Protein AF-A0ABD5T3U4-F1 (afdb_monomer_lite)

pLDDT: mean 81.7, std 11.88, range [41.78, 91.81]

Structure (mmCIF, N/CA/C/O backbone):
data_AF-A0ABD5T3U4-F1
#
_entry.id   AF-A0ABD5T3U4-F1
#
loop_
_atom_site.group_PDB
_atom_site.id
_atom_site.type_symbol
_atom_site.label_atom_id
_atom_site.label_alt_id
_atom_site.label_comp_id
_atom_site.label_asym_id
_atom_site.label_entity_id
_atom_site.label_seq_id
_atom_site.pdbx_PDB_ins_code
_atom_site.Cartn_x
_atom_site.Cartn_y
_atom_site.Cartn_z
_atom_site.occupancy
_atom_site.B_iso_or_equiv
_atom_site.auth_seq_id
_atom_site.auth_comp_id
_atom_site.auth_asym_id
_atom_site.auth_atom_id
_atom_site.pdbx_PDB_model_num
ATOM 1 N N . ALA A 1 1 ? 6.889 5.715 -9.633 1.00 79.81 1 ALA A N 1
ATOM 2 C CA . ALA A 1 1 ? 6.272 4.564 -8.959 1.00 79.81 1 ALA A CA 1
ATOM 3 C C . ALA A 1 1 ? 6.391 4.784 -7.460 1.00 79.81 1 ALA A C 1
ATOM 5 O O . ALA A 1 1 ? 7.481 5.158 -7.031 1.00 79.81 1 ALA A O 1
ATOM 6 N N . GLY A 1 2 ? 5.314 4.642 -6.695 1.00 84.50 2 GLY A N 1
ATOM 7 C CA . GLY A 1 2 ? 5.306 4.948 -5.268 1.00 84.50 2 GLY A CA 1
ATOM 8 C C . GLY A 1 2 ? 4.003 4.566 -4.573 1.00 84.50 2 GLY A C 1
ATOM 9 O O . GLY A 1 2 ? 3.031 4.179 -5.219 1.00 84.50 2 GLY A O 1
ATOM 10 N N . TRP A 1 3 ? 4.023 4.674 -3.247 1.00 87.69 3 TRP A N 1
ATOM 11 C CA . TRP A 1 3 ? 2.868 4.461 -2.3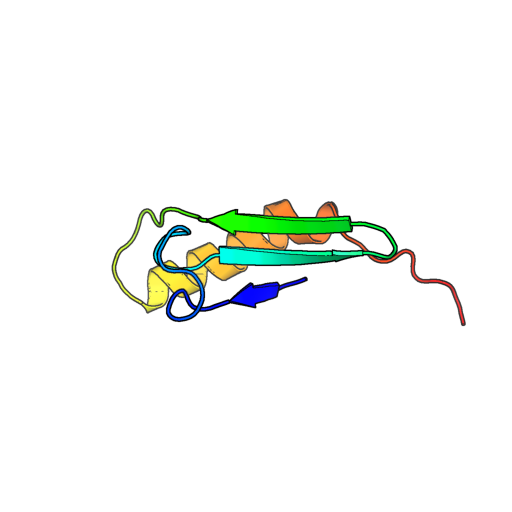80 1.00 87.69 3 TRP A CA 1
ATOM 12 C C . TRP A 1 3 ? 2.149 5.780 -2.106 1.00 87.69 3 TRP A C 1
ATOM 14 O O . TRP A 1 3 ? 2.796 6.787 -1.812 1.00 87.69 3 TRP A O 1
ATOM 24 N N . HIS A 1 4 ? 0.822 5.749 -2.180 1.00 86.75 4 HIS A N 1
ATOM 25 C CA . HIS A 1 4 ? -0.051 6.905 -2.000 1.00 86.75 4 HIS A CA 1
ATOM 26 C C . HIS A 1 4 ? -1.121 6.612 -0.943 1.00 86.75 4 HIS A C 1
ATOM 28 O O . HIS A 1 4 ? -1.577 5.472 -0.801 1.00 86.75 4 HIS A O 1
ATOM 34 N N . GLN A 1 5 ? -1.512 7.656 -0.206 1.00 83.12 5 GLN A N 1
ATOM 35 C CA . GLN A 1 5 ? -2.645 7.595 0.714 1.00 83.12 5 GLN A CA 1
ATOM 36 C C . GLN A 1 5 ? -3.960 7.581 -0.084 1.00 83.12 5 GLN A C 1
ATOM 38 O O . GLN A 1 5 ? -4.049 8.073 -1.206 1.00 83.12 5 GLN A O 1
ATOM 43 N N . ASP A 1 6 ? -4.972 6.969 0.503 1.00 78.94 6 ASP A N 1
ATOM 44 C CA . ASP A 1 6 ? -6.265 6.608 -0.064 1.00 78.94 6 ASP A CA 1
ATOM 45 C C . ASP A 1 6 ? -7.303 7.726 -0.166 1.00 78.94 6 ASP A C 1
ATOM 47 O O . ASP A 1 6 ? -8.312 7.544 -0.845 1.00 78.94 6 ASP A O 1
ATOM 51 N N . GLU A 1 7 ? -7.070 8.890 0.445 1.00 73.56 7 GLU A N 1
ATOM 52 C CA . GLU A 1 7 ? -8.019 10.015 0.392 1.00 73.56 7 GLU A CA 1
ATOM 53 C C . GLU A 1 7 ? -8.344 10.463 -1.047 1.00 73.56 7 GLU A C 1
ATOM 55 O O . GLU A 1 7 ? -9.451 10.937 -1.304 1.00 73.56 7 GLU A O 1
ATOM 60 N N . ASP A 1 8 ? -7.431 10.239 -1.997 1.00 78.62 8 ASP A N 1
ATOM 61 C CA . ASP A 1 8 ? -7.632 10.548 -3.416 1.00 78.62 8 ASP A CA 1
ATOM 62 C C . ASP A 1 8 ? -8.355 9.422 -4.195 1.00 78.62 8 ASP A C 1
ATOM 64 O O . ASP A 1 8 ? -8.951 9.682 -5.245 1.00 78.62 8 ASP A O 1
ATOM 68 N N . HIS A 1 9 ? -8.332 8.177 -3.690 1.00 82.94 9 HIS A N 1
ATOM 69 C CA . HIS A 1 9 ? -8.818 6.958 -4.361 1.00 82.94 9 HIS A CA 1
ATOM 70 C C . HIS A 1 9 ? -9.429 5.94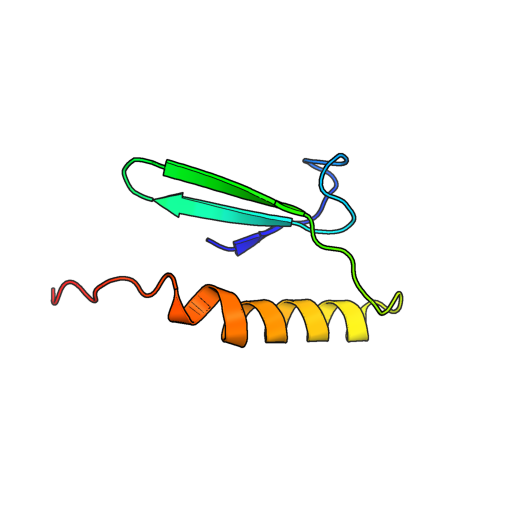4 -3.364 1.00 82.94 9 HIS A C 1
ATOM 72 O O . HIS A 1 9 ? -8.828 4.899 -3.090 1.00 82.94 9 HIS A O 1
ATOM 78 N N . PRO A 1 10 ? -10.631 6.219 -2.817 1.00 82.81 10 PRO A N 1
ATOM 79 C CA . PRO A 1 10 ? -11.223 5.430 -1.729 1.00 82.81 10 PRO A CA 1
ATOM 80 C C . PRO A 1 10 ? -11.630 4.005 -2.138 1.00 82.81 10 PRO A C 1
ATOM 82 O O . PRO A 1 10 ? -11.878 3.154 -1.285 1.00 82.81 10 PRO A O 1
ATOM 85 N N . ASP A 1 11 ? -11.719 3.729 -3.438 1.00 88.81 11 ASP A N 1
ATOM 86 C CA . ASP A 1 11 ? -12.008 2.412 -4.001 1.00 88.81 11 ASP A CA 1
ATOM 87 C C . ASP A 1 11 ? -10.813 1.446 -3.943 1.00 88.81 11 ASP A C 1
ATOM 89 O O . ASP A 1 11 ? -11.002 0.237 -4.074 1.00 88.81 11 ASP A O 1
ATOM 93 N N . LEU A 1 12 ? -9.600 1.952 -3.695 1.00 88.56 12 LEU A N 1
ATOM 94 C CA . LEU A 1 12 ? -8.367 1.159 -3.669 1.00 88.56 12 LEU A CA 1
ATOM 95 C C . LEU A 1 12 ? -7.941 0.724 -2.254 1.00 88.56 12 LEU A C 1
ATOM 97 O O . LEU A 1 12 ? -6.869 0.149 -2.081 1.00 88.56 12 LEU A O 1
ATOM 101 N N . GLY A 1 13 ? -8.780 0.942 -1.240 1.00 85.62 13 GLY A N 1
ATOM 102 C CA . GLY A 1 13 ? -8.463 0.604 0.152 1.00 85.62 13 GLY A CA 1
ATOM 103 C C . GLY A 1 13 ? -7.503 1.605 0.795 1.00 85.62 13 GLY A C 1
ATOM 104 O O . GLY A 1 13 ? -7.283 2.670 0.244 1.00 85.62 13 GLY A O 1
ATOM 105 N N . ARG A 1 14 ? -6.938 1.265 1.965 1.00 85.75 14 ARG A N 1
ATOM 106 C CA . ARG A 1 14 ? -6.229 2.207 2.865 1.00 85.75 14 ARG A CA 1
ATOM 107 C C . ARG A 1 14 ? -4.961 2.846 2.276 1.00 85.75 14 ARG A C 1
ATOM 109 O O . ARG A 1 14 ? -4.513 3.899 2.720 1.00 85.75 14 ARG A O 1
ATOM 116 N N . ALA A 1 15 ? -4.343 2.180 1.314 1.00 88.94 15 ALA A N 1
ATOM 117 C CA . ALA A 1 15 ? -3.224 2.691 0.542 1.00 88.94 15 ALA A CA 1
ATOM 118 C C . ALA A 1 15 ? -3.201 1.971 -0.803 1.00 88.94 15 ALA A C 1
ATOM 120 O O . ALA A 1 15 ? -3.699 0.849 -0.929 1.00 88.94 15 ALA A O 1
ATOM 121 N N . HIS A 1 16 ? -2.574 2.591 -1.794 1.00 90.94 16 HIS A N 1
ATOM 122 C CA . HIS A 1 16 ? -2.383 1.969 -3.095 1.00 90.94 16 HIS A CA 1
ATOM 123 C C .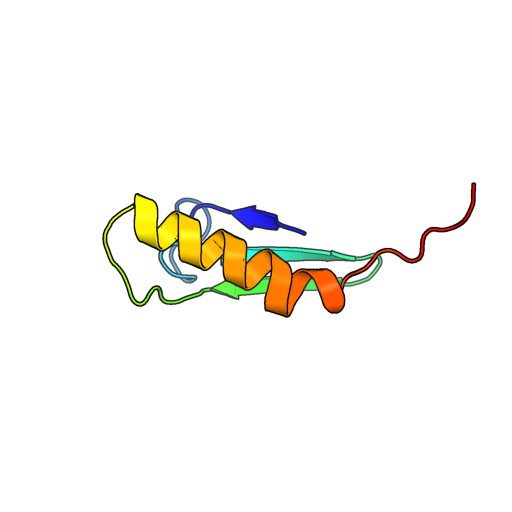 HIS A 1 16 ? -0.985 2.245 -3.631 1.00 90.94 16 HIS A C 1
ATOM 125 O O . HIS A 1 16 ? -0.353 3.259 -3.308 1.00 90.94 16 HIS A O 1
ATOM 131 N N . PHE A 1 17 ? -0.509 1.324 -4.460 1.00 88.81 17 PHE A N 1
ATOM 132 C CA . PHE A 1 17 ? 0.705 1.524 -5.226 1.00 88.81 17 PHE A CA 1
ATOM 133 C C . PHE A 1 17 ? 0.341 2.033 -6.616 1.00 88.81 17 PHE A C 1
ATOM 135 O O . PHE A 1 17 ? -0.593 1.530 -7.241 1.00 88.81 17 PHE A O 1
ATOM 142 N N . GLN A 1 18 ? 1.086 3.018 -7.109 1.00 89.31 18 GLN A N 1
ATOM 143 C CA . GLN A 1 18 ? 0.922 3.559 -8.453 1.00 89.31 18 GLN A CA 1
ATOM 144 C C . GLN A 1 18 ? 2.272 3.641 -9.154 1.00 89.31 18 GLN A C 1
ATOM 146 O O . GLN A 1 18 ? 3.282 4.044 -8.567 1.00 89.31 18 GLN A O 1
ATOM 151 N N . TYR A 1 19 ? 2.300 3.331 -10.447 1.00 86.25 19 TYR A N 1
ATOM 152 C CA . TYR A 1 19 ? 3.441 3.636 -11.299 1.00 86.25 19 TYR A CA 1
ATOM 153 C C . TYR A 1 19 ? 3.018 4.201 -12.648 1.00 86.25 19 TYR A C 1
ATOM 155 O O . TYR A 1 19 ? 1.939 3.923 -13.158 1.00 86.25 19 TYR A O 1
ATOM 163 N N . SER A 1 20 ? 3.933 4.966 -13.237 1.00 84.81 20 SER A N 1
ATOM 164 C CA . SER A 1 20 ? 3.822 5.486 -14.592 1.00 84.81 20 SER A CA 1
ATOM 165 C C . SER A 1 20 ? 5.118 5.155 -15.324 1.00 84.81 20 SER A C 1
ATOM 167 O O . SER A 1 20 ? 6.210 5.386 -14.800 1.00 84.81 20 SER A O 1
ATOM 169 N N . ALA A 1 21 ? 4.990 4.605 -16.522 1.00 81.44 21 ALA A N 1
ATOM 170 C CA . ALA A 1 21 ? 6.054 4.375 -17.486 1.00 81.44 21 ALA A CA 1
ATOM 171 C C . ALA A 1 21 ? 5.670 5.030 -18.821 1.00 81.44 21 ALA A C 1
ATOM 173 O O . ALA A 1 21 ? 4.550 5.511 -18.980 1.00 81.44 21 ALA A O 1
ATOM 174 N N . ALA A 1 22 ? 6.591 5.033 -19.789 1.00 84.75 22 ALA A N 1
ATOM 175 C CA . ALA A 1 22 ? 6.466 5.808 -21.030 1.00 84.75 22 ALA A CA 1
ATOM 176 C C . ALA A 1 22 ? 5.103 5.674 -21.740 1.00 84.75 22 ALA A C 1
ATOM 178 O O . ALA A 1 22 ? 4.609 6.657 -22.282 1.00 84.75 22 ALA A O 1
ATOM 179 N N . ASN A 1 23 ? 4.490 4.486 -21.698 1.00 87.12 23 ASN A N 1
ATOM 180 C CA . ASN A 1 23 ? 3.221 4.203 -22.373 1.00 87.12 23 ASN A CA 1
ATOM 181 C C . ASN A 1 23 ? 2.145 3.599 -21.458 1.00 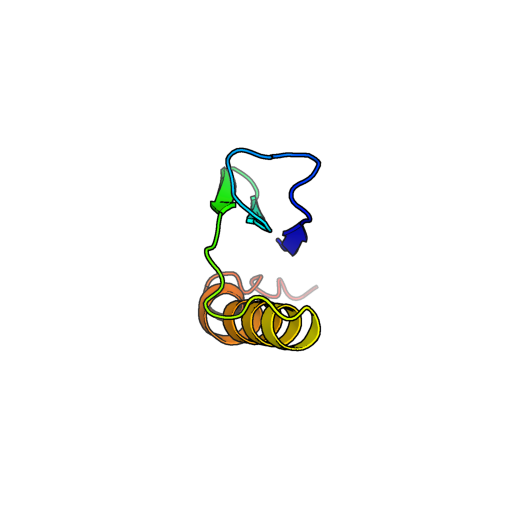87.12 23 ASN A C 1
ATOM 183 O O . ASN A 1 23 ? 1.102 3.190 -21.962 1.00 87.12 23 ASN A O 1
ATOM 187 N N . THR A 1 24 ? 2.390 3.470 -20.151 1.00 83.44 24 THR A N 1
ATOM 188 C CA . THR A 1 24 ? 1.421 2.831 -19.251 1.00 83.44 24 THR A CA 1
ATOM 189 C C . THR A 1 24 ? 1.424 3.480 -17.882 1.00 83.44 24 THR A C 1
ATOM 191 O O . THR A 1 24 ? 2.474 3.827 -17.349 1.00 83.44 24 THR A O 1
ATOM 194 N N . GLU A 1 25 ? 0.243 3.593 -17.301 1.00 88.81 25 GLU A N 1
ATOM 195 C CA . GLU A 1 25 ? 0.044 3.893 -15.893 1.00 88.81 25 GLU A CA 1
ATOM 196 C C . GLU A 1 25 ? -0.817 2.776 -15.324 1.00 88.81 25 GLU A C 1
ATOM 198 O O . GLU A 1 25 ? -1.781 2.364 -15.971 1.00 88.81 25 GLU A O 1
ATOM 203 N N . ASP A 1 26 ? -0.455 2.275 -14.151 1.00 88.81 26 ASP A N 1
ATOM 204 C CA . ASP A 1 26 ? -1.274 1.299 -13.446 1.00 88.81 26 ASP A CA 1
ATOM 205 C C . ASP A 1 26 ? -1.244 1.570 -11.943 1.00 88.81 26 ASP A C 1
ATOM 207 O O . ASP A 1 26 ? -0.326 2.214 -11.413 1.00 88.81 26 ASP A O 1
ATOM 211 N N . ARG A 1 27 ? -2.291 1.105 -11.267 1.00 90.44 27 ARG A N 1
ATOM 212 C CA . ARG A 1 27 ? -2.470 1.250 -9.830 1.00 90.44 27 ARG A CA 1
ATOM 213 C C . ARG A 1 27 ? -3.262 0.086 -9.269 1.00 90.44 27 ARG A C 1
ATOM 215 O O . ARG A 1 27 ? -4.214 -0.386 -9.885 1.00 90.44 27 ARG A O 1
ATOM 222 N N . TRP A 1 28 ? -2.918 -0.321 -8.058 1.00 90.69 28 TRP A N 1
ATOM 223 C CA . TRP A 1 28 ? -3.682 -1.336 -7.350 1.00 90.69 28 TRP A CA 1
ATOM 224 C C . TRP A 1 28 ? -3.691 -1.077 -5.851 1.00 90.69 28 TRP A C 1
ATOM 226 O O . TRP A 1 28 ? -2.732 -0.558 -5.271 1.00 90.69 28 TRP A O 1
ATOM 236 N N . GLY A 1 29 ? -4.818 -1.440 -5.246 1.00 88.75 29 GLY A N 1
ATOM 237 C CA . GLY A 1 29 ? -5.012 -1.420 -3.806 1.00 88.75 29 GLY A CA 1
ATOM 238 C C . GLY A 1 29 ? -4.340 -2.595 -3.110 1.00 88.75 29 GLY A C 1
ATOM 239 O O . GLY A 1 29 ? -4.058 -3.624 -3.729 1.00 88.75 29 GLY A O 1
ATOM 240 N N . ILE A 1 30 ? -4.132 -2.455 -1.804 1.00 84.69 30 ILE A N 1
ATOM 241 C CA . ILE A 1 30 ? -3.645 -3.534 -0.942 1.00 84.69 30 ILE A CA 1
ATOM 242 C C . ILE A 1 30 ? -4.507 -3.652 0.314 1.00 84.69 30 ILE A C 1
ATOM 244 O O . ILE A 1 30 ? -5.088 -2.679 0.797 1.00 84.69 30 ILE A O 1
ATOM 248 N N . THR A 1 31 ? -4.591 -4.869 0.842 1.00 86.75 31 THR A N 1
ATOM 249 C CA . THR A 1 31 ? -5.161 -5.131 2.165 1.00 86.75 31 THR A CA 1
ATOM 250 C C . THR A 1 31 ? -4.016 -5.412 3.123 1.00 86.75 31 THR A C 1
ATOM 252 O O . THR A 1 31 ? -3.194 -6.273 2.832 1.00 86.75 31 THR A O 1
ATOM 255 N N . PHE A 1 32 ? -3.973 -4.686 4.237 1.00 86.62 32 PHE A N 1
ATOM 256 C CA . PHE A 1 32 ? -2.990 -4.910 5.293 1.00 86.62 32 PHE A CA 1
ATOM 257 C C . PHE A 1 32 ? -3.475 -5.992 6.245 1.00 86.62 32 PHE A C 1
ATOM 259 O O . PHE A 1 32 ? -4.655 -6.014 6.611 1.00 86.62 32 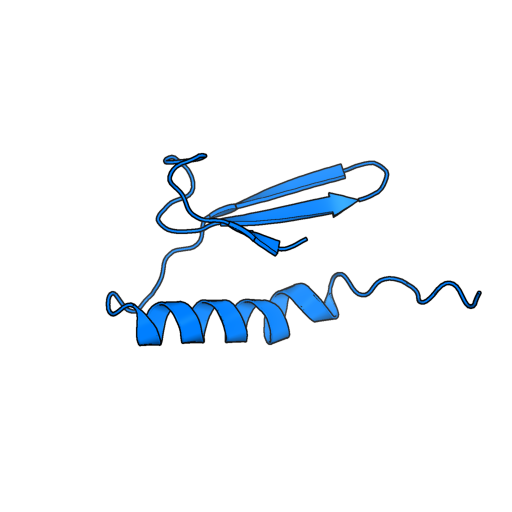PHE A O 1
ATOM 266 N N . GLU A 1 33 ? -2.563 -6.858 6.670 1.00 88.19 33 GLU A N 1
ATOM 267 C CA . GLU A 1 33 ? -2.864 -7.854 7.699 1.00 88.19 33 GLU A CA 1
ATOM 268 C C . GLU A 1 33 ? -2.916 -7.212 9.092 1.00 88.19 33 GLU A C 1
ATOM 270 O O . GLU A 1 33 ? -3.672 -7.656 9.962 1.00 88.19 33 GLU A O 1
ATOM 275 N N . TYR A 1 34 ? -2.159 -6.130 9.301 1.00 87.38 34 TYR A N 1
ATOM 276 C CA . TYR A 1 34 ? -2.139 -5.383 10.554 1.00 87.38 34 TYR A CA 1
ATOM 277 C C . TYR A 1 34 ? -2.897 -4.050 10.469 1.00 87.38 34 TYR A C 1
ATOM 279 O O . TYR A 1 34 ? -2.883 -3.344 9.467 1.00 87.38 34 TYR A O 1
ATOM 287 N N . GLU A 1 35 ? -3.513 -3.640 11.583 1.00 86.50 35 GLU A N 1
ATOM 288 C CA . GLU A 1 35 ? -4.247 -2.363 11.663 1.00 86.50 35 GLU A CA 1
ATOM 289 C C . GLU A 1 35 ? -3.459 -1.232 12.346 1.00 86.50 35 GLU A C 1
ATOM 291 O O . GLU A 1 35 ? -3.844 -0.060 12.257 1.00 86.50 35 GLU A O 1
ATOM 296 N N . THR A 1 36 ? -2.355 -1.563 13.028 1.00 90.75 36 THR A N 1
ATOM 297 C CA . THR A 1 36 ? -1.536 -0.585 13.763 1.00 90.75 36 THR A CA 1
ATOM 298 C C . THR A 1 36 ? -0.627 0.180 12.795 1.00 90.75 36 THR A C 1
ATOM 300 O O . THR A 1 36 ? 0.107 -0.469 12.048 1.00 90.75 36 THR A O 1
ATOM 303 N N . PRO A 1 37 ? -0.575 1.529 12.838 1.00 87.81 37 PRO A N 1
ATOM 304 C CA . PRO A 1 37 ? 0.154 2.329 11.848 1.00 87.81 37 PRO A CA 1
ATOM 305 C C . PRO A 1 37 ? 1.616 1.922 11.624 1.00 87.81 37 PRO A C 1
ATOM 307 O O . PRO A 1 37 ? 2.072 1.885 10.487 1.00 87.81 37 PRO A O 1
ATOM 310 N N . SER A 1 38 ? 2.355 1.585 12.685 1.00 91.81 38 SER A N 1
ATOM 311 C CA . SER A 1 38 ? 3.762 1.176 12.567 1.00 91.81 38 SER A CA 1
ATOM 312 C C . SER A 1 38 ? 3.949 -0.157 11.838 1.00 91.81 38 SER A C 1
ATOM 314 O O . SER A 1 38 ? 4.941 -0.317 11.138 1.00 91.81 38 SER A O 1
ATOM 316 N N . LEU A 1 39 ? 3.011 -1.098 11.992 1.00 89.81 39 LEU A N 1
ATOM 317 C CA . LEU A 1 39 ? 3.063 -2.398 11.317 1.00 89.81 39 LEU A CA 1
ATOM 318 C C . LEU A 1 39 ? 2.620 -2.279 9.858 1.00 89.81 39 LEU A C 1
ATOM 320 O O . LEU A 1 39 ? 3.257 -2.849 8.985 1.00 89.81 39 LEU A O 1
ATOM 324 N N . ILE A 1 40 ? 1.615 -1.446 9.586 1.00 89.25 40 ILE A N 1
ATOM 325 C CA . ILE A 1 40 ? 1.220 -1.094 8.215 1.00 89.25 40 ILE A CA 1
ATOM 326 C C . ILE A 1 40 ? 2.394 -0.465 7.464 1.00 89.25 40 ILE A C 1
ATOM 328 O O . ILE A 1 40 ? 2.687 -0.844 6.337 1.00 89.25 40 ILE A O 1
ATOM 332 N N . LEU A 1 41 ? 3.104 0.477 8.095 1.00 88.81 41 LEU A N 1
ATOM 333 C CA . LEU A 1 41 ? 4.288 1.088 7.492 1.00 88.81 41 LEU A CA 1
ATOM 334 C C . LEU A 1 41 ? 5.369 0.040 7.184 1.00 88.81 41 LEU A C 1
ATOM 336 O O . LEU A 1 41 ? 6.035 0.135 6.156 1.00 88.81 41 LEU A O 1
ATOM 340 N N . TRP A 1 42 ? 5.542 -0.943 8.069 1.00 91.62 42 TRP A N 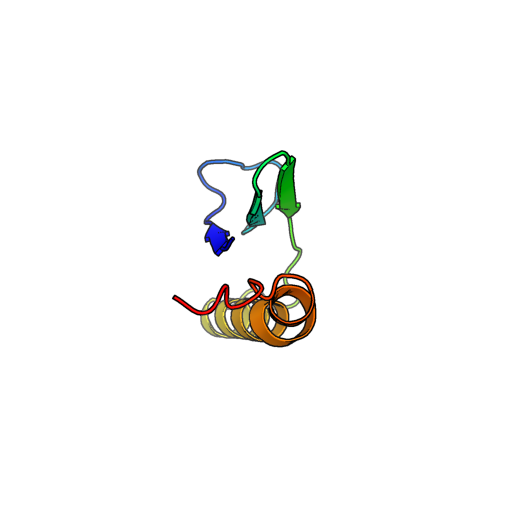1
ATOM 341 C CA . TRP A 1 42 ? 6.484 -2.037 7.861 1.00 91.62 42 TRP A CA 1
ATOM 342 C C . TRP A 1 42 ? 6.099 -2.894 6.644 1.00 91.62 42 TRP A C 1
ATOM 344 O O . TRP A 1 42 ? 6.923 -3.042 5.744 1.00 91.62 42 TRP A O 1
ATOM 354 N N . GLU A 1 43 ? 4.838 -3.327 6.543 1.00 90.38 43 GLU A N 1
ATOM 355 C CA . GLU A 1 43 ? 4.323 -4.081 5.384 1.00 90.38 43 GLU A CA 1
ATOM 356 C C . GLU A 1 43 ? 4.490 -3.309 4.059 1.00 90.38 43 GLU A C 1
ATOM 358 O O . GLU A 1 43 ? 4.890 -3.881 3.042 1.00 90.38 43 GLU A O 1
ATOM 363 N N . ILE A 1 44 ? 4.234 -1.991 4.059 1.00 89.94 44 ILE A N 1
ATOM 364 C CA . ILE A 1 44 ? 4.432 -1.120 2.885 1.00 89.94 44 ILE A CA 1
ATOM 365 C C . ILE A 1 44 ? 5.889 -1.170 2.403 1.00 89.94 44 ILE A C 1
ATOM 367 O O . ILE A 1 44 ? 6.152 -1.245 1.198 1.00 89.94 44 ILE A O 1
ATOM 371 N N . VAL A 1 45 ? 6.843 -1.092 3.336 1.00 89.94 45 VAL A N 1
ATOM 372 C CA . VAL A 1 45 ? 8.279 -1.082 3.031 1.00 89.94 45 VAL A CA 1
ATOM 373 C C . VAL A 1 45 ? 8.749 -2.448 2.533 1.00 89.94 45 VAL A C 1
ATOM 375 O O . VAL A 1 45 ? 9.487 -2.494 1.548 1.00 89.94 45 VAL A O 1
ATOM 378 N N . GLU A 1 46 ? 8.308 -3.539 3.162 1.00 89.69 46 GLU A N 1
ATOM 379 C CA . GLU A 1 46 ? 8.617 -4.905 2.716 1.00 89.69 46 GLU A CA 1
ATOM 380 C C . GLU A 1 46 ? 8.101 -5.141 1.293 1.00 89.69 46 GLU A C 1
ATOM 382 O O . GLU A 1 46 ? 8.896 -5.416 0.394 1.00 89.69 46 GLU A O 1
ATOM 387 N N . THR A 1 47 ? 6.817 -4.873 1.041 1.00 86.81 47 THR A N 1
ATOM 388 C CA . THR A 1 47 ? 6.197 -5.029 -0.288 1.00 86.81 47 THR A CA 1
ATOM 389 C C . THR A 1 47 ? 6.924 -4.204 -1.357 1.00 86.81 47 THR A C 1
ATOM 391 O O . THR A 1 47 ? 7.148 -4.650 -2.486 1.00 86.81 47 THR A O 1
ATOM 394 N N . LEU A 1 48 ? 7.339 -2.976 -1.016 1.00 86.00 48 LEU A N 1
ATOM 395 C CA . LEU A 1 48 ? 8.077 -2.120 -1.943 1.00 86.00 48 LEU A CA 1
ATOM 396 C C . LEU A 1 48 ? 9.417 -2.743 -2.353 1.00 86.00 48 LEU A C 1
ATOM 398 O O . LEU A 1 48 ? 9.804 -2.653 -3.521 1.00 86.00 48 LEU A O 1
ATOM 402 N N . PHE A 1 49 ? 10.153 -3.322 -1.407 1.00 85.88 49 PHE A N 1
ATOM 403 C CA . PHE A 1 49 ? 11.481 -3.862 -1.676 1.00 85.88 49 PHE A CA 1
ATOM 404 C C . PHE A 1 49 ? 11.462 -5.265 -2.268 1.00 85.88 49 PHE A C 1
ATOM 406 O O . PHE A 1 49 ? 12.316 -5.550 -3.109 1.00 85.88 49 PHE A O 1
ATOM 413 N N . GLU A 1 50 ? 10.522 -6.105 -1.852 1.00 86.38 50 GLU A N 1
ATOM 414 C CA . GLU A 1 50 ? 10.464 -7.512 -2.242 1.00 86.38 50 GLU A CA 1
ATOM 415 C C . GLU A 1 50 ? 9.753 -7.710 -3.581 1.00 86.38 50 GLU A C 1
ATOM 417 O O . GLU A 1 50 ? 10.300 -8.366 -4.466 1.00 86.38 50 GLU A O 1
ATOM 422 N N . ASP A 1 51 ? 8.600 -7.071 -3.783 1.00 82.44 51 ASP A N 1
ATOM 423 C CA . ASP A 1 51 ? 7.745 -7.370 -4.939 1.00 82.44 51 ASP A CA 1
ATOM 424 C C . ASP A 1 51 ? 7.868 -6.325 -6.051 1.00 82.44 51 ASP A C 1
ATOM 426 O O . ASP A 1 51 ? 7.900 -6.628 -7.250 1.00 82.44 51 ASP A O 1
ATOM 430 N N . VAL A 1 52 ? 7.961 -5.054 -5.662 1.00 79.44 52 VAL A N 1
ATOM 431 C CA . VAL A 1 52 ? 7.911 -3.942 -6.615 1.00 79.44 52 VAL A CA 1
ATOM 432 C C . VAL A 1 52 ? 9.295 -3.619 -7.168 1.00 79.44 52 VAL A C 1
ATOM 434 O O . VAL A 1 52 ? 9.500 -3.599 -8.384 1.00 79.44 52 VAL A O 1
ATOM 437 N N . ARG A 1 53 ? 10.267 -3.320 -6.301 1.00 75.81 53 ARG A N 1
ATOM 438 C CA . ARG A 1 53 ? 11.581 -2.817 -6.728 1.00 75.81 53 ARG A CA 1
ATOM 439 C C . ARG A 1 53 ? 12.314 -3.744 -7.711 1.00 75.81 53 ARG A C 1
ATOM 441 O O . ARG A 1 53 ? 12.930 -3.197 -8.627 1.00 75.81 53 ARG A O 1
ATOM 448 N N . PRO A 1 54 ? 12.272 -5.085 -7.588 1.00 75.81 54 PRO A N 1
ATOM 449 C CA . PRO A 1 54 ? 12.921 -5.971 -8.557 1.00 75.81 54 PRO A CA 1
ATOM 450 C C . PRO A 1 54 ? 12.276 -5.912 -9.946 1.00 75.81 54 PRO A C 1
ATOM 452 O O . PRO A 1 54 ? 12.968 -6.037 -10.952 1.00 75.81 54 PRO A O 1
ATOM 455 N N . THR A 1 55 ? 10.966 -5.674 -10.002 1.00 69.31 55 THR A N 1
ATOM 456 C CA . THR A 1 55 ? 10.164 -5.692 -11.234 1.00 69.31 55 THR A CA 1
ATOM 457 C C . THR A 1 55 ? 10.304 -4.401 -12.044 1.00 69.31 55 THR A C 1
ATOM 459 O O . THR A 1 55 ? 10.208 -4.416 -13.269 1.00 69.31 55 THR A O 1
ATOM 462 N N . TYR A 1 56 ? 10.576 -3.280 -11.370 1.00 65.50 56 TYR A N 1
ATOM 463 C CA . TYR A 1 56 ? 10.580 -1.943 -11.973 1.00 65.50 56 TYR A CA 1
ATOM 464 C C . TYR A 1 56 ? 11.933 -1.229 -11.861 1.00 65.50 56 TYR A C 1
ATOM 466 O O . TYR A 1 56 ? 11.978 0.003 -11.797 1.00 65.50 56 TYR A O 1
ATOM 474 N N . GLN A 1 57 ? 13.049 -1.971 -11.833 1.00 59.72 57 GLN A N 1
ATOM 475 C CA . GLN A 1 57 ? 14.367 -1.351 -11.963 1.00 59.72 57 GLN A CA 1
ATOM 476 C C . GLN A 1 57 ? 14.406 -0.546 -13.266 1.00 59.72 57 GLN A C 1
ATOM 478 O O . GLN A 1 57 ? 14.270 -1.100 -14.356 1.00 59.72 57 GLN A O 1
ATOM 483 N N . TYR A 1 58 ? 14.608 0.769 -13.152 1.00 58.00 58 TYR A N 1
ATOM 484 C CA . TYR A 1 58 ? 15.095 1.558 -14.275 1.00 58.00 58 TYR A CA 1
ATOM 485 C C . TYR A 1 58 ? 16.309 0.816 -14.838 1.00 58.00 58 TYR A C 1
ATOM 487 O O . TYR A 1 58 ? 17.230 0.492 -14.080 1.00 58.00 58 TYR A O 1
ATOM 495 N N . ALA A 1 59 ? 16.335 0.551 -16.147 1.00 51.09 59 ALA A N 1
ATOM 496 C CA . ALA A 1 59 ? 17.623 0.403 -16.797 1.00 51.09 59 ALA A CA 1
ATOM 497 C C . ALA A 1 59 ? 18.377 1.681 -16.427 1.00 51.09 59 ALA A C 1
ATOM 499 O O . ALA A 1 59 ? 17.900 2.778 -16.723 1.00 51.09 59 ALA A O 1
ATOM 500 N N . ASN A 1 60 ? 19.476 1.562 -15.682 1.00 51.81 60 ASN A N 1
ATOM 501 C CA . ASN A 1 60 ? 20.431 2.652 -15.607 1.00 51.81 60 ASN A CA 1
ATOM 502 C C . ASN A 1 60 ? 20.866 2.874 -17.057 1.00 51.81 60 ASN A C 1
ATOM 504 O O . ASN A 1 60 ? 21.740 2.168 -17.553 1.00 51.81 60 ASN A O 1
ATOM 508 N N . GLU A 1 61 ? 20.201 3.782 -17.765 1.00 53.22 61 GLU A N 1
ATOM 509 C CA . GLU A 1 61 ? 20.755 4.358 -18.971 1.00 53.22 61 GLU A CA 1
ATOM 510 C C . GLU A 1 61 ? 21.978 5.127 -18.480 1.00 53.22 61 GLU A C 1
ATOM 512 O O . GLU A 1 61 ? 21.861 6.190 -17.865 1.00 53.22 61 GLU A O 1
ATOM 517 N N . GLU A 1 62 ? 23.141 4.479 -18.616 1.00 47.06 62 GLU A N 1
ATOM 518 C CA . GLU A 1 62 ? 24.448 5.097 -18.444 1.00 47.06 62 GLU A CA 1
ATOM 519 C C . GLU A 1 62 ? 24.415 6.457 -19.138 1.00 47.06 62 GLU A C 1
ATOM 521 O O . GLU A 1 62 ? 24.179 6.553 -20.345 1.00 47.06 62 GLU A O 1
ATOM 526 N N . ARG A 1 63 ? 24.579 7.505 -18.336 1.00 41.78 63 ARG A N 1
ATOM 527 C CA . ARG A 1 63 ? 24.671 8.877 -18.808 1.00 41.78 63 ARG A CA 1
ATOM 528 C C . ARG A 1 63 ? 26.122 9.245 -19.069 1.00 41.78 63 ARG A C 1
ATOM 530 O O . ARG A 1 63 ? 26.969 8.867 -18.228 1.00 41.78 63 ARG A O 1
#

Radius of gyration: 13.31 Å; chains: 1; bounding box: 37×18×36 Å

Organism: NCBI:txid1526114

Sequence (63 aa):
AGWHQDEDHPDLGRAHFQYSAANTEDRWGITFEYETPSLILWEIVETLFEDVRPTYQYANEER

Foldseek 3Di:
DDKDACPVPVVQPGIKDWDDDPPDIDMHHDDDPDDDPVSVVVVRVCCCPPPPCVVDDDPPPPD

Secondary structure (DSSP, 8-state):
-EEEEGGG-GGG-SEEEEEEETTEEEEEE---S--SHHHHHHHHHHHIIIIITTTTPPP----